Protein 2NSA (pdb70)

CATH classification: 1.10.3120.10

Structure (mmCIF, N/CA/C/O backbone):
data_2NSA
#
_entry.id   2NSA
#
_cell.length_a   53.840
_cell.length_b   74.210
_cell.length_c   90.070
_cell.angle_alpha   90.00
_cell.angle_beta   90.00
_cell.angle_gamma   90.00
#
_symmetry.space_group_name_H-M   'C 2 2 21'
#
loop_
_entity.id
_entity.type
_entity.pdbx_description
1 polymer 'Trigger factor'
2 non-polymer 'SULFATE ION'
3 water water
#
loop_
_atom_site.group_PDB
_atom_site.id
_atom_site.type_symbol
_atom_site.label_atom_id
_atom_site.label_alt_id
_atom_site.label_comp_id
_atom_site.label_asym_id
_atom_site.label_entity_id
_atom_site.label_seq_id
_atom_site.pdbx_PDB_ins_code
_atom_site.Cartn_x
_atom_site.Cartn_y
_atom_site.Cartn_z
_atom_site.occupancy
_atom_site.B_iso_or_equiv
_atom_site.auth_seq_id
_atom_site.auth_comp_id
_atom_site.auth_asym_id
_atom_site.auth_atom_id
_atom_site.pdbx_PDB_model_num
ATOM 1 N N . GLU A 1 2 ? 20.203 -5.969 26.593 1.00 47.98 244 GLU A N 1
ATOM 2 C CA . GLU A 1 2 ? 19.488 -4.665 26.665 1.00 47.91 244 GLU A CA 1
ATOM 3 C C . GLU A 1 2 ? 20.438 -3.513 26.981 1.00 47.35 244 GLU A C 1
ATOM 4 O O . GLU A 1 2 ? 21.590 -3.729 27.362 1.00 47.27 244 GLU A O 1
ATOM 10 N N . PHE A 1 3 ? 19.946 -2.288 26.819 1.00 45.70 245 PHE A N 1
ATOM 11 C CA . PHE A 1 3 ? 20.749 -1.096 27.069 1.00 43.79 245 PHE A CA 1
ATOM 12 C C . PHE A 1 3 ? 21.246 -1.004 28.504 1.00 42.30 245 PHE A C 1
ATOM 13 O O . PHE A 1 3 ? 20.582 -1.456 29.436 1.00 41.65 245 PHE A O 1
ATOM 21 N N . GLU A 1 4 ? 22.421 -0.407 28.670 1.00 41.03 246 GLU A N 1
ATOM 22 C CA . GLU A 1 4 ? 23.024 -0.240 29.984 1.00 40.28 246 GLU A CA 1
ATOM 23 C C . GLU A 1 4 ? 23.118 1.241 30.340 1.00 38.18 246 GLU A C 1
ATOM 24 O O . GLU A 1 4 ? 23.094 1.607 31.514 1.00 38.95 246 GLU A O 1
ATOM 30 N N . THR A 1 5 ? 23.219 2.092 29.322 1.00 34.88 247 THR A N 1
ATOM 31 C CA . THR A 1 5 ? 23.323 3.529 29.542 1.00 32.29 247 THR A CA 1
ATOM 32 C C . THR A 1 5 ? 22.324 4.308 28.700 1.00 29.02 247 THR A C 1
ATOM 33 O O . THR A 1 5 ? 21.861 3.830 27.665 1.00 28.04 247 THR A O 1
ATOM 37 N N . LEU A 1 6 ? 22.004 5.516 29.151 1.00 28.07 248 LEU A N 1
ATOM 38 C CA . LEU A 1 6 ? 21.066 6.374 28.441 1.00 27.46 248 LEU A CA 1
ATOM 39 C C . LEU A 1 6 ? 21.626 6.697 27.061 1.00 27.27 248 LEU A C 1
ATOM 40 O O . LEU A 1 6 ? 20.885 6.794 26.085 1.00 27.07 248 LEU A O 1
ATOM 45 N N . GLU A 1 7 ? 22.943 6.860 26.988 1.00 28.79 249 GLU A N 1
ATOM 46 C CA . GLU A 1 7 ? 23.597 7.169 25.722 1.00 29.56 249 GLU A CA 1
ATOM 47 C C . GLU A 1 7 ? 23.396 6.066 24.689 1.00 29.32 249 GLU A C 1
ATOM 48 O O . GLU A 1 7 ? 23.196 6.344 23.507 1.00 29.86 249 GLU A O 1
ATOM 54 N N . GLN A 1 8 ? 23.458 4.813 25.129 1.00 28.23 250 GLN A N 1
ATOM 55 C CA . GLN A 1 8 ? 23.266 3.691 24.218 1.00 29.21 250 GLN A CA 1
ATOM 56 C C . GLN A 1 8 ? 21.828 3.683 23.724 1.00 28.24 250 GLN A C 1
ATOM 57 O O . GLN A 1 8 ? 21.560 3.379 22.565 1.00 27.29 250 GLN A O 1
ATOM 63 N N . LEU A 1 9 ? 20.905 4.026 24.615 1.00 28.59 251 LEU A N 1
ATOM 64 C CA . LEU A 1 9 ? 19.490 4.059 24.274 1.00 28.41 251 LEU A CA 1
ATOM 65 C C . LEU A 1 9 ? 19.240 5.123 23.210 1.00 27.75 251 LEU A C 1
ATOM 66 O O . LEU A 1 9 ? 18.624 4.850 22.183 1.00 28.24 251 LEU A O 1
ATOM 71 N N . LYS A 1 10 ? 19.733 6.332 23.457 1.00 28.81 252 LYS A N 1
ATOM 72 C CA . LYS A 1 10 ? 19.563 7.442 22.522 1.00 30.49 252 LYS A CA 1
ATOM 73 C C . LYS A 1 10 ? 20.156 7.130 21.150 1.00 31.68 252 LYS A C 1
ATOM 74 O O . LYS A 1 10 ? 19.621 7.547 20.119 1.00 30.69 252 LYS A O 1
ATOM 80 N N . GLU A 1 11 ? 21.263 6.395 21.137 1.00 31.91 253 GLU A N 1
ATOM 81 C CA . GLU A 1 11 ? 21.908 6.038 19.879 1.00 34.10 253 GLU A CA 1
ATOM 82 C C . GLU A 1 11 ? 21.017 5.108 19.057 1.00 34.63 253 GLU A C 1
ATOM 83 O O . GLU A 1 11 ? 21.028 5.157 17.827 1.00 35.21 253 GLU A O 1
ATOM 89 N N . SER A 1 12 ? 20.236 4.272 19.739 1.00 34.58 254 SER A N 1
ATOM 90 C CA . SER A 1 12 ? 19.348 3.329 19.060 1.00 35.53 254 SER A CA 1
ATOM 91 C C . SER A 1 12 ? 18.129 4.026 18.470 1.00 36.50 254 SER A C 1
ATOM 92 O O . SER A 1 12 ? 17.409 3.453 17.649 1.00 36.86 254 SER A O 1
ATOM 95 N N . LEU A 1 13 ? 17.900 5.265 18.894 1.00 35.73 255 LEU A N 1
ATOM 96 C CA . LEU A 1 13 ? 16.757 6.036 18.421 1.00 36.53 255 LEU A CA 1
ATOM 97 C C . LEU A 1 13 ? 17.093 6.927 17.229 1.00 37.23 255 LEU A C 1
ATOM 98 O O . LEU A 1 13 ? 16.216 7.598 16.685 1.00 37.23 255 LEU A O 1
ATOM 103 N N . LYS A 1 14 ? 18.359 6.933 16.824 1.00 37.34 256 LYS A N 1
ATOM 104 C CA . LYS A 1 14 ? 18.781 7.754 15.696 1.00 38.76 256 LYS A CA 1
ATOM 105 C C . LYS A 1 14 ? 18.131 7.327 14.388 1.00 39.05 256 LYS A C 1
ATOM 106 O O . LYS A 1 14 ? 18.014 6.138 14.097 1.00 38.99 256 LYS A O 1
ATOM 112 N N . LYS A 1 15 ? 17.704 8.314 13.609 1.00 41.12 257 LYS A N 1
ATOM 113 C CA . LYS A 1 15 ? 17.080 8.064 12.319 1.00 43.01 257 LYS A CA 1
ATOM 114 C C . LYS A 1 15 ? 17.969 8.647 11.232 1.00 43.86 257 LYS A C 1
ATOM 115 O O . LYS A 1 15 ? 18.871 9.435 11.515 1.00 42.98 257 LYS A O 1
ATOM 121 N N . GLU A 1 16 ? 17.713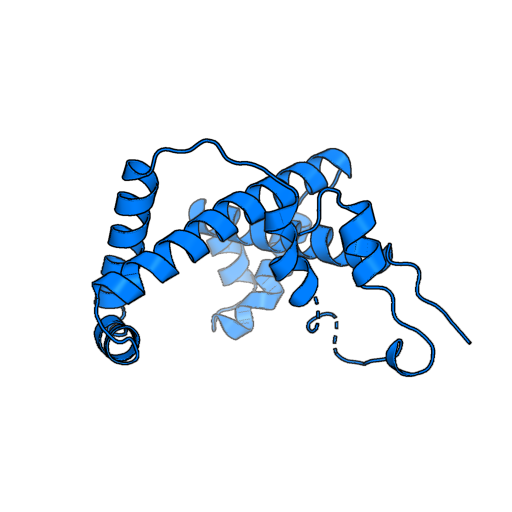 8.266 9.987 1.00 45.64 258 GLU A N 1
ATOM 122 C CA . GLU A 1 16 ? 18.514 8.753 8.873 1.00 47.27 258 GLU A CA 1
ATOM 123 C C . GLU A 1 16 ? 17.630 9.133 7.693 1.00 46.68 258 GLU A C 1
ATOM 124 O O . GLU A 1 16 ? 16.631 8.474 7.415 1.00 45.33 258 GLU A O 1
ATOM 130 N N . GLY A 1 17 ? 17.991 10.216 7.017 1.00 46.35 259 GLY A N 1
ATOM 131 C CA . GLY A 1 17 ? 17.236 10.663 5.861 1.00 47.72 259 GLY A CA 1
ATOM 132 C C . GLY A 1 17 ? 15.787 11.085 6.054 1.00 48.25 259 GLY A C 1
ATOM 133 O O . GLY A 1 17 ? 15.420 11.717 7.048 1.00 47.57 259 GLY A O 1
ATOM 134 N N . LYS A 1 18 ? 14.963 10.710 5.080 1.00 48.33 260 LYS A N 1
ATOM 135 C CA . LYS A 1 18 ? 13.542 11.045 5.037 1.00 48.99 260 LYS A CA 1
ATOM 136 C C . LYS A 1 18 ? 12.680 10.634 6.227 1.00 47.78 260 LYS A C 1
ATOM 137 O O . LYS A 1 18 ? 11.767 11.366 6.609 1.00 46.85 260 LYS A O 1
ATOM 143 N N . GLU A 1 19 ? 12.949 9.470 6.811 1.00 47.10 261 GLU A N 1
ATOM 144 C CA . GLU A 1 19 ? 12.146 9.012 7.940 1.00 46.59 261 GLU A CA 1
ATOM 145 C C . GLU A 1 19 ? 12.264 9.884 9.185 1.00 43.94 261 GLU A C 1
ATOM 146 O O . GLU A 1 19 ? 11.504 9.717 10.137 1.00 43.23 261 GLU A O 1
ATOM 152 N N . ILE A 1 20 ? 13.212 10.815 9.180 1.00 41.34 262 ILE A N 1
ATOM 153 C CA . ILE A 1 20 ? 13.393 11.705 10.321 1.00 39.22 262 ILE A CA 1
ATOM 154 C C . ILE A 1 20 ? 12.210 12.660 10.422 1.00 38.92 262 ILE A C 1
ATOM 155 O O . ILE A 1 20 ? 11.718 12.954 11.511 1.00 35.93 262 ILE A O 1
ATOM 160 N N . TYR A 1 21 ? 11.755 13.132 9.268 1.00 39.54 263 TYR A N 1
ATOM 161 C CA . TYR A 1 21 ? 10.658 14.084 9.207 1.00 40.53 263 TYR A CA 1
ATOM 162 C C . TYR A 1 21 ? 9.276 13.445 9.243 1.00 41.55 263 TYR A C 1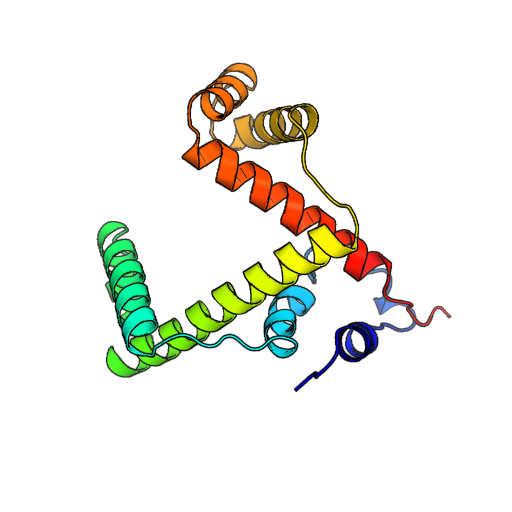
ATOM 163 O O . TYR A 1 21 ? 8.465 13.637 8.335 1.00 42.84 263 TYR A O 1
ATOM 172 N N . ASP A 1 22 ? 9.014 12.683 10.299 1.00 42.13 264 ASP A N 1
ATOM 173 C CA . ASP A 1 22 ? 7.723 12.030 10.470 1.00 42.33 264 ASP A CA 1
ATOM 174 C C . ASP A 1 22 ? 6.850 12.911 11.356 1.00 41.67 264 ASP A C 1
ATOM 175 O O . ASP A 1 22 ? 7.248 13.287 12.460 1.00 38.26 264 ASP A O 1
ATOM 180 N N . VAL A 1 23 ? 5.661 13.243 10.862 1.00 41.20 265 VAL A N 1
ATOM 181 C CA . VAL A 1 23 ? 4.734 14.101 11.590 1.00 42.30 265 VAL A CA 1
ATOM 182 C C . VAL A 1 23 ? 4.234 13.500 12.900 1.00 43.85 265 VAL A C 1
ATOM 183 O O . VAL A 1 23 ? 3.629 14.199 13.713 1.00 43.41 265 VAL A O 1
ATOM 187 N N . GLU A 1 24 ? 4.481 12.210 13.103 1.00 46.29 266 GLU A N 1
ATOM 188 C CA . GLU A 1 24 ? 4.048 11.535 14.324 1.00 49.61 266 GLU A CA 1
ATOM 189 C C . GLU A 1 24 ? 5.243 11.367 15.254 1.00 51.09 266 GLU A C 1
ATOM 190 O O . GLU A 1 24 ? 5.213 10.569 16.193 1.00 50.83 266 GLU A O 1
ATOM 204 N N . LYS A 1 26 ? 6.473 13.029 17.709 1.00 52.89 268 LYS A N 1
ATOM 205 C CA . LYS A 1 26 ? 6.155 13.156 19.128 1.00 52.28 268 LYS A CA 1
ATOM 206 C C . LYS A 1 26 ? 5.689 11.850 19.769 1.00 51.46 268 LYS A C 1
ATOM 207 O O . LYS A 1 26 ? 6.362 11.302 20.641 1.00 52.04 268 LYS A O 1
ATOM 213 N N . GLU A 1 27 ? 4.538 11.354 19.324 1.00 50.58 269 GLU A N 1
ATOM 214 C CA . GLU A 1 27 ? 3.959 10.127 19.864 1.00 49.90 269 GLU A CA 1
ATOM 215 C C . GLU A 1 27 ? 4.835 8.892 19.658 1.00 48.94 269 GLU A C 1
ATOM 216 O O . GLU A 1 27 ? 5.102 8.146 20.601 1.00 47.53 269 GLU A O 1
ATOM 222 N N . SER A 1 28 ? 5.272 8.676 18.421 1.00 48.18 270 SER A N 1
ATOM 223 C CA . SER A 1 28 ? 6.099 7.523 18.081 1.00 47.32 270 SER A CA 1
ATOM 224 C C . SER A 1 28 ? 7.380 7.427 18.909 1.00 46.83 270 SER A C 1
ATOM 225 O O . SER A 1 28 ? 7.613 6.428 19.589 1.00 45.59 270 SER A O 1
ATOM 236 N N . ARG A 1 30 ? 8.277 9.037 21.644 1.00 42.20 272 ARG A N 1
ATOM 237 C CA . ARG A 1 30 ? 8.011 8.946 23.076 1.00 41.17 272 ARG A CA 1
ATOM 238 C C . ARG A 1 30 ? 7.710 7.508 23.463 1.00 39.83 272 ARG A C 1
ATOM 239 O O . ARG A 1 30 ? 8.198 7.013 24.478 1.00 39.33 272 ARG A O 1
ATOM 247 N N . GLU A 1 31 ? 6.908 6.839 22.643 1.00 39.28 273 GLU A N 1
ATOM 248 C CA . GLU A 1 31 ? 6.528 5.457 22.901 1.00 37.81 273 GLU A CA 1
ATOM 249 C C . GLU A 1 31 ? 7.738 4.530 23.025 1.00 36.80 273 GLU A C 1
ATOM 250 O O . GLU A 1 31 ? 7.874 3.815 24.017 1.00 35.38 273 GLU A O 1
ATOM 256 N N . GLN A 1 32 ? 8.620 4.538 22.029 1.00 35.88 274 GLN A N 1
ATOM 257 C CA . GLN A 1 32 ? 9.794 3.672 22.075 1.00 35.27 274 GLN A CA 1
ATOM 258 C C . GLN A 1 32 ? 10.744 4.089 23.191 1.00 33.07 274 GLN A C 1
ATOM 259 O O . GLN A 1 32 ? 11.392 3.247 23.814 1.00 31.46 274 GLN A O 1
ATOM 265 N N . LEU A 1 33 ? 10.827 5.391 23.441 1.00 31.59 275 LEU A N 1
ATOM 266 C CA . LEU A 1 33 ? 11.693 5.899 24.496 1.00 29.14 275 LEU A CA 1
ATOM 267 C C . LEU A 1 33 ? 11.218 5.359 25.841 1.00 27.72 275 LEU A C 1
ATOM 268 O O . LEU A 1 33 ? 12.007 4.825 26.621 1.00 28.83 275 LEU A O 1
ATOM 273 N N . LEU A 1 34 ? 9.920 5.486 26.100 1.00 24.62 276 LEU A N 1
ATOM 274 C CA . LEU A 1 34 ? 9.336 5.007 27.349 1.00 25.60 276 LEU A CA 1
ATOM 275 C C . LEU A 1 34 ? 9.488 3.501 27.512 1.00 26.62 276 LEU A C 1
ATOM 276 O O . LEU A 1 34 ? 9.717 3.002 28.613 1.00 26.68 276 LEU A O 1
ATOM 281 N N . GLU A 1 35 ? 9.354 2.776 26.410 1.00 27.46 277 GLU A N 1
ATOM 282 C CA . GLU A 1 35 ? 9.464 1.328 26.444 1.00 27.83 277 GLU A CA 1
ATOM 283 C C . GLU A 1 35 ? 10.862 0.837 26.801 1.00 26.95 277 GLU A C 1
ATOM 284 O O . GLU A 1 35 ? 11.015 -0.191 27.461 1.00 25.99 277 GLU A O 1
ATOM 290 N N . LYS A 1 36 ? 11.882 1.577 26.382 1.00 24.80 278 LYS A N 1
ATOM 291 C CA . LYS A 1 36 ? 13.258 1.171 26.643 1.00 24.49 278 LYS A CA 1
ATOM 292 C C . LYS A 1 36 ? 13.871 1.728 27.923 1.00 22.93 278 LYS A C 1
ATOM 293 O O . LYS A 1 36 ? 14.809 1.145 28.466 1.00 21.65 278 LYS A O 1
ATOM 299 N N . LEU A 1 37 ? 13.338 2.843 28.412 1.00 22.27 279 LEU A N 1
ATOM 300 C CA . LEU A 1 37 ? 13.868 3.463 29.623 1.00 21.14 279 LEU A CA 1
ATOM 301 C C . LEU A 1 37 ? 14.079 2.533 30.825 1.00 20.00 279 LEU A C 1
ATOM 302 O O . LEU A 1 37 ? 15.092 2.631 31.509 1.00 19.63 279 LEU A O 1
ATOM 307 N N . PRO A 1 38 ? 13.138 1.612 31.096 1.00 21.08 280 PRO A N 1
ATOM 308 C CA . PRO A 1 38 ? 13.312 0.711 32.244 1.00 22.21 280 PRO A CA 1
ATOM 309 C C . PRO A 1 38 ? 14.612 -0.097 32.229 1.00 23.60 280 PRO A C 1
ATOM 310 O O . PRO A 1 38 ? 15.094 -0.530 33.275 1.00 23.95 280 PRO A O 1
ATOM 314 N N . GLU A 1 39 ? 15.174 -0.294 31.043 1.00 25.23 281 GLU A N 1
ATOM 315 C CA . GLU A 1 39 ? 16.398 -1.077 30.893 1.00 26.71 281 GLU A CA 1
ATOM 316 C C . GLU A 1 39 ? 17.671 -0.474 31.480 1.00 27.17 281 GLU A C 1
ATOM 317 O O . GLU A 1 39 ? 18.631 -1.199 31.741 1.00 28.13 281 GLU A O 1
ATOM 323 N N . ILE A 1 40 ? 17.682 0.835 31.703 1.00 26.96 282 ILE A N 1
ATOM 324 C CA . ILE A 1 40 ? 18.876 1.492 32.223 1.00 27.87 282 ILE A CA 1
ATOM 325 C C . ILE A 1 40 ? 18.880 1.785 33.716 1.00 29.14 282 ILE A C 1
ATOM 326 O O . ILE A 1 40 ? 19.661 2.614 34.190 1.00 29.19 282 ILE A O 1
ATOM 331 N N . VAL A 1 41 ? 18.010 1.111 34.460 1.00 29.06 283 VAL A N 1
ATOM 332 C CA . VAL A 1 41 ? 17.959 1.312 35.900 1.00 28.72 283 VAL A CA 1
ATOM 333 C C . VAL A 1 41 ? 17.656 0.008 36.626 1.00 28.81 283 VAL A C 1
ATOM 334 O O . VAL A 1 41 ? 17.038 -0.896 36.068 1.00 26.96 283 VAL A O 1
ATOM 338 N N . GLU A 1 42 ? 18.112 -0.084 37.870 1.00 29.80 284 GLU A N 1
ATOM 339 C CA . GLU A 1 42 ? 17.883 -1.264 38.687 1.00 32.51 284 GLU A CA 1
ATOM 340 C C . GLU A 1 42 ? 17.096 -0.873 39.931 1.00 31.77 284 GLU A C 1
ATOM 341 O O . GLU A 1 42 ? 17.389 0.137 40.574 1.00 31.65 284 GLU A O 1
ATOM 347 N N . ILE A 1 43 ? 16.091 -1.678 40.257 1.00 30.22 285 ILE A N 1
ATOM 348 C CA . ILE A 1 43 ? 15.247 -1.445 41.424 1.00 31.09 285 ILE A CA 1
ATOM 349 C C . ILE A 1 43 ? 15.352 -2.657 42.342 1.00 29.23 285 ILE A C 1
ATOM 350 O O . ILE A 1 43 ? 15.213 -3.796 41.895 1.00 29.86 285 ILE A O 1
ATOM 355 N N . GLU A 1 44 ? 15.597 -2.410 43.622 1.00 29.78 286 GLU A N 1
ATOM 356 C CA . GLU A 1 44 ? 15.690 -3.489 44.595 1.00 31.03 286 GLU A CA 1
ATOM 357 C C . GLU A 1 44 ? 14.409 -3.486 45.430 1.00 28.57 286 GLU A C 1
ATOM 358 O O . GLU A 1 44 ? 14.312 -2.783 46.432 1.00 31.67 286 GLU A O 1
ATOM 364 N N . ILE A 1 45 ? 13.424 -4.269 45.000 1.00 26.17 287 ILE A N 1
ATOM 365 C CA . ILE A 1 45 ? 12.139 -4.347 45.689 1.00 24.48 287 ILE A CA 1
ATOM 366 C C . ILE A 1 45 ? 11.728 -5.812 45.874 1.00 22.36 287 ILE A C 1
ATOM 367 O O . ILE A 1 45 ? 12.084 -6.668 45.064 1.00 24.25 287 ILE A O 1
ATOM 372 N N . SER A 1 46 ? 10.983 -6.100 46.937 1.00 18.05 288 SER A N 1
ATOM 373 C CA . SER A 1 46 ? 10.567 -7.474 47.213 1.00 17.20 288 SER A CA 1
ATOM 374 C C . SER A 1 46 ? 9.523 -7.990 46.235 1.00 17.77 288 SER A C 1
ATOM 375 O O . SER A 1 46 ? 8.725 -7.222 45.690 1.00 14.93 288 SER A O 1
ATOM 378 N N . ASP A 1 47 ? 9.541 -9.299 46.007 1.00 17.38 289 ASP A N 1
ATOM 379 C CA . ASP A 1 47 ? 8.554 -9.909 45.132 1.00 19.92 289 ASP A CA 1
ATOM 380 C C . ASP A 1 47 ? 7.197 -9.724 45.798 1.00 18.17 289 ASP A C 1
ATOM 381 O O . ASP A 1 47 ? 6.181 -9.547 45.121 1.00 17.21 289 ASP A O 1
ATOM 386 N N . ARG A 1 48 ? 7.176 -9.751 47.129 1.00 17.19 290 ARG A N 1
ATOM 387 C CA . ARG A 1 48 ? 5.920 -9.582 47.843 1.00 15.60 290 ARG A CA 1
ATOM 388 C C . ARG A 1 48 ? 5.279 -8.234 47.506 1.00 16.03 290 ARG A C 1
ATOM 389 O O . ARG A 1 48 ? 4.068 -8.156 47.277 1.00 15.03 290 ARG A O 1
ATOM 397 N N . THR A 1 49 ? 6.081 -7.173 47.461 1.00 15.62 291 THR A N 1
ATOM 398 C CA . THR A 1 49 ? 5.541 -5.855 47.133 1.00 14.51 291 THR A CA 1
ATOM 399 C C . THR A 1 49 ? 4.888 -5.891 45.754 1.00 14.61 291 THR A C 1
ATOM 400 O O . THR A 1 49 ? 3.804 -5.330 45.547 1.00 16.28 291 THR A O 1
ATOM 404 N N . LEU A 1 50 ? 5.553 -6.548 44.812 1.00 14.50 292 LEU A N 1
ATOM 405 C CA . LEU A 1 50 ? 5.026 -6.659 43.456 1.00 16.12 292 LEU A CA 1
ATOM 406 C C . LEU A 1 50 ? 3.729 -7.474 43.440 1.00 16.62 292 LEU A C 1
ATOM 407 O O . LEU A 1 50 ? 2.789 -7.124 42.722 1.00 17.33 292 LEU A O 1
ATOM 412 N N . GLU A 1 51 ? 3.665 -8.550 44.224 1.00 15.60 293 GLU A N 1
ATOM 413 C CA . GLU A 1 51 ? 2.437 -9.349 44.277 1.00 15.89 293 GLU A CA 1
ATOM 414 C C . GLU A 1 51 ? 1.291 -8.464 44.747 1.00 16.11 293 GLU A C 1
ATOM 415 O O . GLU A 1 51 ? 0.183 -8.528 44.219 1.00 17.13 293 GLU A O 1
ATOM 421 N N . ILE A 1 52 ? 1.565 -7.634 45.751 1.00 17.15 294 ILE A N 1
ATOM 422 C CA . ILE A 1 52 ? 0.544 -6.739 46.288 1.00 16.82 294 ILE A CA 1
ATOM 423 C C . ILE A 1 52 ? 0.087 -5.729 45.237 1.00 18.18 294 ILE A C 1
ATOM 424 O O . ILE A 1 52 ? -1.113 -5.452 45.118 1.00 19.36 294 ILE A O 1
ATOM 429 N N . LEU A 1 53 ? 1.031 -5.183 44.473 1.00 16.15 295 LEU A N 1
ATOM 430 C CA . LEU A 1 53 ? 0.685 -4.203 43.446 1.00 15.47 295 LEU A CA 1
ATOM 431 C C . LEU A 1 53 ? -0.140 -4.850 42.336 1.00 16.51 295 LEU A C 1
ATOM 432 O O . LEU A 1 53 ? -1.054 -4.232 41.785 1.00 16.40 295 LEU A O 1
ATOM 437 N N . VAL A 1 54 ? 0.185 -6.098 42.019 1.00 15.16 296 VAL A N 1
ATOM 438 C CA . VAL A 1 54 ? -0.546 -6.829 40.991 1.00 15.59 296 VAL A CA 1
ATOM 439 C C . VAL A 1 54 ? -1.995 -7.009 41.464 1.00 17.87 296 VAL A C 1
ATOM 440 O O . VAL A 1 54 ? -2.934 -6.809 40.693 1.00 18.27 296 VAL A O 1
ATOM 444 N N . ASN A 1 55 ? -2.188 -7.361 42.733 1.00 19.47 297 ASN A N 1
ATOM 445 C CA . ASN A 1 55 ? -3.550 -7.540 43.247 1.00 20.87 297 ASN A CA 1
ATOM 446 C C . ASN A 1 55 ? -4.362 -6.263 43.168 1.00 22.55 297 ASN A C 1
ATOM 447 O O . ASN A 1 55 ? -5.534 -6.283 42.793 1.00 22.52 297 ASN A O 1
ATOM 452 N N . GLU A 1 56 ? -3.744 -5.150 43.541 1.00 22.27 298 GLU A N 1
ATOM 453 C CA . GLU A 1 56 ? -4.435 -3.873 43.524 1.00 23.08 298 GLU A CA 1
ATOM 454 C C . GLU A 1 56 ? -4.831 -3.454 42.115 1.00 21.44 298 GLU A C 1
ATOM 455 O O . GLU A 1 56 ? -5.904 -2.876 41.915 1.00 22.73 298 GLU A O 1
ATOM 461 N N . ALA A 1 57 ? -3.984 -3.772 41.137 1.00 19.72 299 ALA A N 1
ATOM 462 C CA . ALA A 1 57 ? -4.263 -3.446 39.738 1.00 18.37 299 ALA A CA 1
ATOM 463 C C . ALA A 1 57 ? -5.444 -4.286 39.262 1.00 18.75 299 ALA A C 1
ATOM 464 O O . ALA A 1 57 ? -6.324 -3.799 38.548 1.00 20.37 299 ALA A O 1
ATOM 466 N N . ILE A 1 58 ? -5.452 -5.552 39.669 1.00 18.98 300 ILE A N 1
ATOM 467 C CA . ILE A 1 58 ? -6.527 -6.459 39.292 1.00 19.34 300 ILE A CA 1
ATOM 468 C C . ILE A 1 58 ? -7.829 -6.041 39.969 1.00 20.96 300 ILE A C 1
ATOM 469 O O . ILE A 1 58 ? -8.891 -6.074 39.349 1.00 21.57 300 ILE A O 1
ATOM 474 N N . ASN A 1 59 ? -7.753 -5.640 41.233 1.00 21.41 301 ASN A N 1
ATOM 475 C CA . ASN A 1 59 ? -8.959 -5.212 41.931 1.00 23.74 301 ASN A CA 1
ATOM 476 C C . ASN A 1 59 ? -9.541 -3.985 41.253 1.00 25.54 301 ASN A C 1
ATOM 477 O O . ASN A 1 59 ? -10.761 -3.818 41.197 1.00 26.11 301 ASN A O 1
ATOM 482 N N . ARG A 1 60 ? -8.668 -3.129 40.729 1.00 24.70 302 ARG A N 1
ATOM 483 C CA . ARG A 1 60 ? -9.118 -1.924 40.040 1.00 26.85 302 ARG A CA 1
ATOM 484 C C . ARG A 1 60 ? -9.805 -2.320 38.738 1.00 26.63 302 ARG A C 1
ATOM 485 O O . ARG A 1 60 ? -10.852 -1.775 38.395 1.00 28.49 302 ARG A O 1
ATOM 493 N N . LEU A 1 61 ? -9.216 -3.274 38.021 1.00 24.33 303 LEU A N 1
ATOM 494 C CA . LEU A 1 61 ? -9.787 -3.745 36.764 1.00 25.52 303 LEU A CA 1
ATOM 495 C C . LEU A 1 61 ? -11.159 -4.360 37.011 1.00 27.24 303 LEU A C 1
ATOM 496 O O . LEU A 1 61 ? -12.064 -4.238 36.180 1.00 27.55 303 LEU A O 1
ATOM 501 N N . LYS A 1 62 ? -11.302 -5.023 38.155 1.00 28.29 304 LYS A N 1
ATOM 502 C CA . LYS A 1 62 ? -12.567 -5.653 38.521 1.00 30.93 304 LYS A CA 1
ATOM 503 C C . LYS A 1 62 ? -13.622 -4.608 38.859 1.00 33.09 304 LYS A C 1
ATOM 504 O O . LYS A 1 62 ? -14.817 -4.837 38.662 1.00 34.47 304 LYS A O 1
ATOM 510 N N . ARG A 1 63 ? -13.181 -3.464 39.372 1.00 34.81 305 ARG A N 1
ATOM 511 C CA . ARG A 1 63 ? -14.108 -2.391 39.709 1.00 35.84 305 ARG A CA 1
ATOM 512 C C . ARG A 1 63 ? -14.546 -1.684 38.432 1.00 35.97 305 ARG A C 1
ATOM 513 O O . ARG A 1 63 ? -15.656 -1.156 38.352 1.00 36.83 305 ARG A O 1
ATOM 521 N N . GLU A 1 64 ? -13.668 -1.677 37.433 1.00 35.70 306 GLU A N 1
ATOM 522 C CA . GLU A 1 64 ? -13.962 -1.033 36.157 1.00 36.85 306 GLU A CA 1
ATOM 523 C C . GLU A 1 64 ? -14.755 -1.968 35.248 1.00 36.13 306 GLU A C 1
ATOM 524 O O . GLU A 1 64 ? -15.291 -1.546 34.223 1.00 37.52 306 GLU A O 1
ATOM 530 N N . GLY A 1 65 ? -14.828 -3.240 35.631 1.00 35.79 307 GLY A N 1
ATOM 531 C CA . GLY A 1 65 ? -15.558 -4.213 34.838 1.00 34.15 307 GLY A CA 1
ATOM 532 C C . GLY A 1 65 ? -14.814 -4.600 33.574 1.00 33.38 307 GLY A C 1
ATOM 533 O O . GLY A 1 65 ? -15.422 -4.890 32.544 1.00 33.43 307 GLY A O 1
ATOM 534 N N . ARG A 1 66 ? -13.489 -4.621 33.651 1.00 31.17 308 ARG A N 1
ATOM 535 C CA . ARG A 1 66 ? -12.680 -4.957 32.492 1.00 30.63 308 ARG A CA 1
ATOM 536 C C . ARG A 1 66 ? -11.765 -6.144 32.744 1.00 27.87 308 ARG A C 1
ATOM 537 O O . ARG A 1 66 ? -11.080 -6.611 31.832 1.00 27.64 308 ARG A O 1
ATOM 545 N N . TYR A 1 67 ? -11.760 -6.642 33.975 1.00 26.64 309 TYR A N 1
ATOM 546 C CA . TYR A 1 67 ? -10.895 -7.759 34.322 1.00 25.74 309 TYR A CA 1
ATOM 547 C C . TYR A 1 67 ? -11.107 -9.029 33.508 1.00 24.80 309 TYR A C 1
ATOM 548 O O . TYR A 1 67 ? -10.191 -9.485 32.833 1.00 24.28 309 TYR A O 1
ATOM 557 N N . GLU A 1 68 ? -12.307 -9.600 33.555 1.00 25.39 310 GLU A N 1
ATOM 558 C CA . GLU A 1 68 ? -12.534 -10.847 32.834 1.00 24.20 310 GLU A CA 1
ATOM 559 C C . GLU A 1 68 ? -12.218 -10.778 31.343 1.00 24.05 310 GLU A C 1
ATOM 560 O O . GLU A 1 68 ? -11.643 -11.711 30.786 1.00 24.11 310 GLU A O 1
ATOM 566 N N . GLN A 1 69 ? -12.586 -9.680 30.692 1.00 27.73 311 GLN A N 1
ATOM 567 C CA . GLN A 1 69 ? -12.300 -9.530 29.269 1.00 28.31 311 GLN A CA 1
ATOM 568 C C . GLN A 1 69 ? -10.796 -9.611 29.030 1.00 27.32 311 GLN A C 1
ATOM 569 O O . GLN A 1 69 ? -10.337 -10.246 28.079 1.00 27.66 311 GLN A O 1
ATOM 575 N N . ILE A 1 70 ? -10.031 -8.976 29.914 1.00 24.96 312 ILE A N 1
ATOM 576 C CA . ILE A 1 70 ? -8.583 -8.963 29.804 1.00 24.53 312 ILE A CA 1
ATOM 577 C C . ILE A 1 70 ? -7.932 -10.297 30.168 1.00 23.40 312 ILE A C 1
ATOM 578 O O . ILE A 1 70 ? -7.136 -10.834 29.398 1.00 23.92 312 ILE A O 1
ATOM 583 N N . VAL A 1 71 ? -8.262 -10.840 31.334 1.00 23.93 313 VAL A N 1
ATOM 584 C CA . VAL A 1 71 ? -7.643 -12.097 31.737 1.00 20.56 313 VAL A CA 1
ATOM 585 C C . VAL A 1 71 ? -8.010 -13.237 30.794 1.00 21.81 313 VAL A C 1
ATOM 586 O O . VAL A 1 71 ? -7.210 -14.148 30.575 1.00 19.63 313 VAL A O 1
ATOM 590 N N . SER A 1 72 ? -9.209 -13.173 30.224 1.00 25.21 314 SER A N 1
ATOM 591 C CA . 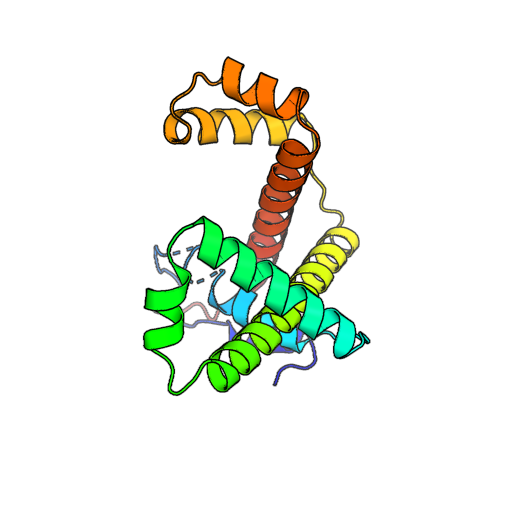SER A 1 72 ? -9.671 -14.203 29.294 1.00 29.07 314 SER A CA 1
ATOM 592 C C . SER A 1 72 ? -8.788 -14.316 28.052 1.00 30.75 314 SER A C 1
ATOM 593 O O . SER A 1 72 ? -8.698 -15.386 27.445 1.00 31.63 314 SER A O 1
ATOM 596 N N . SER A 1 73 ? -8.138 -13.218 27.675 1.00 32.48 315 SER A N 1
ATOM 597 C CA . SER A 1 73 ? -7.278 -13.218 26.497 1.00 32.56 315 SER A CA 1
ATOM 598 C C . SER A 1 73 ? -5.967 -13.948 26.767 1.00 32.50 315 SER A C 1
ATOM 599 O O . SER A 1 73 ? -5.218 -14.263 25.841 1.00 32.25 315 SER A O 1
ATOM 602 N N . TYR A 1 74 ? -5.692 -14.217 28.039 1.00 31.17 316 TYR A N 1
ATOM 603 C CA . TYR A 1 74 ? -4.477 -14.922 28.418 1.00 30.65 316 TYR A CA 1
ATOM 604 C C . TYR A 1 74 ? -4.780 -16.398 28.636 1.00 31.74 316 TYR A C 1
ATOM 605 O O . TYR A 1 74 ? -5.933 -16.778 28.824 1.00 32.74 316 TYR A O 1
ATOM 614 N N . GLU A 1 75 ? -3.739 -17.223 28.612 1.00 33.43 317 GLU A N 1
ATOM 615 C CA . GLU A 1 75 ? -3.889 -18.662 28.798 1.00 34.28 317 GLU A CA 1
ATOM 616 C C . GLU A 1 75 ? -4.434 -19.008 30.180 1.00 32.09 317 GLU A C 1
ATOM 617 O O . GLU A 1 75 ? -5.133 -20.010 30.351 1.00 33.42 317 GLU A O 1
ATOM 623 N N . SER A 1 76 ? -4.106 -18.173 31.160 1.00 28.00 318 SER A N 1
ATOM 624 C CA . SER A 1 76 ? -4.552 -18.374 32.531 1.00 23.13 318 SER A CA 1
ATOM 625 C C . SER A 1 76 ? -4.357 -17.093 33.324 1.00 22.22 318 SER A C 1
ATOM 626 O O . SER A 1 76 ? -3.696 -16.164 32.861 1.00 20.69 318 SER A O 1
ATOM 629 N N . GLU A 1 77 ? -4.935 -17.055 34.519 1.00 19.50 319 GLU A N 1
ATOM 630 C CA . GLU A 1 77 ? -4.809 -15.899 35.393 1.00 19.59 319 GLU A CA 1
ATOM 631 C C . GLU A 1 77 ? -3.366 -15.808 35.874 1.00 19.53 319 GLU A C 1
ATOM 632 O O . GLU A 1 77 ? -2.822 -14.712 36.069 1.00 18.54 319 GLU A O 1
ATOM 638 N N . GLU A 1 78 ? -2.742 -16.964 36.069 1.00 18.74 320 GLU A N 1
ATOM 639 C CA . GLU A 1 78 ? -1.359 -17.006 36.531 1.00 21.47 320 GLU A CA 1
ATOM 640 C C . GLU A 1 78 ? -0.460 -16.305 35.521 1.00 21.37 320 GLU A C 1
ATOM 641 O O . GLU A 1 78 ? 0.422 -15.523 35.894 1.00 21.36 320 GLU A O 1
ATOM 647 N N . LYS A 1 79 ? -0.688 -16.581 34.242 1.00 20.85 321 LYS A N 1
ATOM 648 C CA . LYS A 1 79 ? 0.108 -15.967 33.181 1.00 24.52 321 LYS A CA 1
ATOM 649 C C . LYS A 1 79 ? -0.108 -14.460 33.171 1.00 22.95 321 LYS A C 1
ATOM 650 O O . LYS A 1 79 ? 0.842 -13.687 33.023 1.00 22.58 321 LYS A O 1
ATOM 656 N N . PHE A 1 80 ? -1.366 -14.050 33.324 1.00 20.98 322 PHE A N 1
ATOM 657 C CA . PHE A 1 80 ? -1.707 -12.632 33.333 1.00 19.94 322 PHE A CA 1
ATOM 658 C C . PHE A 1 80 ? -1.024 -11.923 34.500 1.00 21.03 322 PHE A C 1
ATOM 659 O O . PHE A 1 80 ? -0.486 -10.825 34.340 1.00 20.26 322 PHE A O 1
ATOM 667 N N . ARG A 1 81 ? -1.043 -12.547 35.675 1.00 18.35 323 ARG A N 1
ATOM 668 C CA . ARG A 1 81 ? -0.397 -11.941 36.837 1.00 18.68 323 ARG A CA 1
ATOM 669 C C . ARG A 1 81 ? 1.101 -11.790 36.586 1.00 19.50 323 ARG A C 1
ATOM 670 O O . ARG A 1 81 ? 1.692 -10.763 36.931 1.00 19.91 323 ARG A O 1
ATOM 678 N N . GLU A 1 82 ? 1.709 -12.802 35.971 1.00 18.22 324 GLU A N 1
ATOM 679 C CA . GLU A 1 82 ? 3.143 -12.753 35.674 1.00 20.85 324 GLU A CA 1
ATOM 680 C C . GLU A 1 82 ? 3.455 -11.579 34.748 1.00 20.63 324 GLU A C 1
ATOM 681 O O . GLU A 1 82 ? 4.445 -10.864 34.947 1.00 21.89 324 GLU A O 1
ATOM 687 N N . GLU A 1 83 ? 2.621 -11.384 33.732 1.00 19.39 325 GLU A N 1
ATOM 688 C CA . GLU A 1 83 ? 2.833 -10.286 32.794 1.00 21.23 325 GLU A CA 1
ATOM 689 C C . GLU A 1 83 ? 2.634 -8.940 33.470 1.00 21.56 325 GLU A C 1
ATOM 690 O O . GLU A 1 83 ? 3.427 -8.011 33.286 1.00 19.95 325 GLU A O 1
ATOM 696 N N . LEU A 1 84 ? 1.563 -8.839 34.247 1.00 18.85 326 LEU A N 1
ATOM 697 C CA . LEU A 1 84 ? 1.248 -7.606 34.946 1.00 18.09 326 LEU A CA 1
ATOM 698 C C . LEU A 1 84 ? 2.351 -7.246 35.933 1.00 17.94 326 LEU A C 1
ATOM 699 O O . LEU A 1 84 ? 2.661 -6.065 36.127 1.00 17.49 326 LEU A O 1
ATOM 704 N N . LYS A 1 85 ? 2.958 -8.256 36.551 1.00 15.42 327 LYS A N 1
ATOM 705 C CA . LYS A 1 85 ? 4.026 -7.990 37.508 1.00 16.67 327 LYS A CA 1
ATOM 706 C C . LYS A 1 85 ? 5.208 -7.346 36.796 1.00 16.51 327 LYS A C 1
ATOM 707 O O . LYS A 1 85 ? 5.804 -6.390 37.298 1.00 16.53 327 LYS A O 1
ATOM 713 N N . GLU A 1 86 ? 5.550 -7.866 35.622 1.00 16.63 328 GLU A N 1
ATOM 714 C CA . GLU A 1 86 ? 6.679 -7.314 34.885 1.00 18.96 328 GLU A CA 1
ATOM 715 C C . GLU A 1 86 ? 6.365 -5.901 34.398 1.00 18.44 328 GLU A C 1
ATOM 716 O O . GLU A 1 86 ? 7.243 -5.034 34.392 1.00 16.92 328 GLU A O 1
ATOM 722 N N . ARG A 1 87 ? 5.117 -5.667 33.999 1.00 16.46 329 ARG 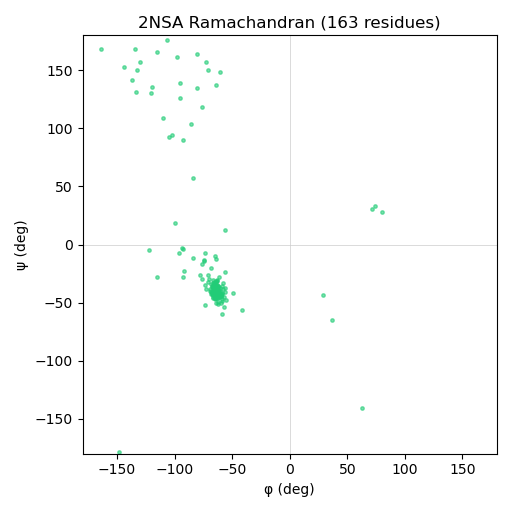A N 1
ATOM 723 C CA . ARG A 1 87 ? 4.703 -4.343 33.532 1.00 17.63 329 ARG A CA 1
ATOM 724 C C . ARG A 1 87 ? 4.782 -3.342 34.677 1.00 17.25 329 ARG A C 1
ATOM 725 O O . ARG A 1 87 ? 5.218 -2.203 34.493 1.00 15.84 329 ARG A O 1
ATOM 733 N N . ILE A 1 88 ? 4.355 -3.773 35.860 1.00 14.28 330 ILE A N 1
ATOM 734 C CA . ILE A 1 88 ? 4.387 -2.903 37.030 1.00 14.41 330 ILE A CA 1
ATOM 735 C C . ILE A 1 88 ? 5.821 -2.591 37.424 1.00 15.10 330 ILE A C 1
ATOM 736 O O . ILE A 1 88 ? 6.141 -1.443 37.752 1.00 14.39 330 ILE A O 1
ATOM 741 N N . LEU A 1 89 ? 6.685 -3.603 37.396 1.00 12.05 331 LEU A N 1
ATOM 742 C CA . LEU A 1 89 ? 8.083 -3.369 37.736 1.00 13.13 331 LEU A CA 1
ATOM 743 C C . LEU A 1 89 ? 8.668 -2.391 36.726 1.00 12.52 331 LEU A C 1
ATOM 744 O O . LEU A 1 89 ? 9.436 -1.495 37.090 1.00 11.20 331 LEU A O 1
ATOM 749 N N . ASP A 1 90 ? 8.311 -2.557 35.456 1.00 12.25 332 ASP A N 1
ATOM 750 C CA . ASP A 1 90 ? 8.830 -1.644 34.439 1.00 14.98 332 ASP A CA 1
ATOM 751 C C . ASP A 1 90 ? 8.336 -0.216 34.684 1.00 14.39 332 ASP A C 1
ATOM 752 O O . ASP A 1 90 ? 9.083 0.735 34.461 1.00 13.37 332 ASP A O 1
ATOM 757 N N . ASP A 1 91 ? 7.093 -0.060 35.147 1.00 12.46 333 ASP A N 1
ATOM 758 C CA . ASP A 1 91 ? 6.560 1.276 35.418 1.00 14.43 333 ASP A CA 1
ATOM 759 C C . ASP A 1 91 ? 7.336 1.919 36.567 1.00 13.46 333 ASP A C 1
ATOM 760 O O . ASP A 1 91 ? 7.648 3.115 36.534 1.00 14.46 333 ASP A O 1
ATOM 765 N N . ILE A 1 92 ? 7.613 1.130 37.600 1.00 10.84 334 ILE A N 1
ATOM 766 C CA . ILE A 1 92 ? 8.353 1.626 38.755 1.00 11.00 334 ILE A CA 1
ATOM 767 C C . ILE A 1 92 ? 9.739 2.087 38.310 1.00 12.16 334 ILE A C 1
ATOM 768 O O . ILE A 1 92 ? 10.214 3.153 38.724 1.00 12.32 334 ILE A O 1
ATOM 773 N N . LYS A 1 93 ? 10.390 1.282 37.474 1.00 11.61 335 LYS A N 1
ATOM 774 C CA . LYS A 1 93 ? 11.709 1.641 36.963 1.00 11.90 335 LYS A CA 1
ATOM 775 C C . LYS A 1 93 ? 11.632 2.901 36.108 1.00 13.77 335 LYS A C 1
ATOM 776 O O . LYS A 1 93 ? 12.447 3.819 36.255 1.00 14.58 335 LYS A O 1
ATOM 782 N N . ARG A 1 94 ? 10.645 2.937 35.219 1.00 12.45 336 ARG A N 1
ATOM 783 C CA . ARG A 1 94 ? 10.459 4.066 34.325 1.00 14.40 336 ARG A CA 1
ATOM 784 C C . ARG A 1 94 ? 10.246 5.359 35.102 1.00 14.05 336 ARG A C 1
ATOM 785 O O . ARG A 1 94 ? 10.862 6.388 34.799 1.00 13.32 336 ARG A O 1
ATOM 793 N N . ASP A 1 95 ? 9.371 5.322 36.102 1.00 11.91 337 ASP A N 1
ATOM 794 C CA . ASP A 1 95 ? 9.123 6.530 36.872 1.00 11.68 337 ASP A CA 1
ATOM 795 C C . ASP A 1 95 ? 10.367 6.995 37.627 1.00 12.02 337 ASP A C 1
ATOM 796 O O . ASP A 1 95 ? 10.605 8.195 37.746 1.00 13.64 337 ASP A O 1
ATOM 801 N N . ARG A 1 96 ? 11.169 6.060 38.130 1.00 10.84 338 ARG A N 1
ATOM 802 C CA . ARG A 1 96 ? 12.394 6.442 38.824 1.00 11.21 338 ARG A CA 1
ATOM 803 C C . ARG A 1 96 ? 13.351 7.123 37.833 1.00 13.06 338 ARG A C 1
ATOM 804 O O . ARG A 1 96 ? 13.934 8.175 38.139 1.00 13.20 338 ARG A O 1
ATOM 812 N N . VAL A 1 97 ? 13.513 6.534 36.650 1.00 12.45 339 VAL A N 1
ATOM 813 C CA . VAL A 1 97 ? 14.405 7.104 35.632 1.00 13.53 339 VAL A CA 1
ATOM 814 C C . VAL A 1 97 ? 13.962 8.513 35.238 1.00 13.94 339 VAL A C 1
ATOM 815 O O . VAL A 1 97 ? 14.786 9.430 35.124 1.00 13.63 339 VAL A O 1
ATOM 819 N N . ILE A 1 98 ? 12.660 8.689 35.042 1.00 11.51 340 ILE A N 1
ATOM 820 C CA . ILE A 1 98 ? 12.120 9.989 34.649 1.00 12.80 340 ILE A CA 1
ATOM 821 C C . ILE A 1 98 ? 12.337 11.024 35.742 1.00 12.98 340 ILE A C 1
ATOM 822 O O . ILE A 1 98 ? 12.759 12.162 35.472 1.00 12.46 340 ILE A O 1
ATOM 827 N N . GLU A 1 99 ? 12.071 10.625 36.980 1.00 11.63 341 GLU A N 1
ATOM 828 C CA . GLU A 1 99 ? 12.241 11.535 38.112 1.00 13.24 341 GLU A CA 1
ATOM 829 C C . GLU A 1 99 ? 13.706 11.955 38.249 1.00 14.79 341 GLU A C 1
ATOM 830 O O . GLU A 1 99 ? 14.007 13.141 38.438 1.00 14.28 341 GLU A O 1
ATOM 836 N N . VAL A 1 100 ? 14.613 10.991 38.126 1.00 13.53 342 VAL A N 1
ATOM 837 C CA . VAL A 1 100 ? 16.039 11.285 38.227 1.00 15.03 342 VAL A CA 1
ATOM 838 C C . VAL A 1 100 ? 16.498 12.178 37.081 1.00 14.51 342 VAL A C 1
ATOM 839 O O . VAL A 1 100 ? 17.286 13.098 37.300 1.00 16.25 342 VAL A O 1
ATOM 843 N N . LEU A 1 101 ? 16.028 11.917 35.865 1.00 11.63 343 LEU A N 1
ATOM 844 C CA . LEU A 1 101 ? 16.444 12.763 34.748 1.00 13.93 343 LEU A CA 1
ATOM 845 C C . LEU A 1 101 ? 15.924 14.182 34.949 1.00 14.20 343 LEU A C 1
ATOM 846 O O . LEU A 1 101 ? 16.607 15.150 34.605 1.00 15.76 343 LEU A O 1
ATOM 851 N N . ALA A 1 102 ? 14.732 14.324 35.520 1.00 12.89 344 ALA A N 1
ATOM 852 C CA . ALA A 1 102 ? 14.199 15.665 35.741 1.00 14.44 344 ALA A CA 1
ATOM 853 C C . ALA A 1 102 ? 15.108 16.394 36.721 1.00 15.36 344 ALA A C 1
ATOM 854 O O . ALA A 1 102 ? 15.419 17.570 36.532 1.00 16.65 344 ALA A O 1
ATOM 856 N N . GLN A 1 103 ? 15.548 15.699 37.764 1.00 15.09 345 GLN A N 1
ATOM 857 C CA . GLN A 1 103 ? 16.433 16.328 38.740 1.00 16.75 345 GLN A CA 1
ATOM 858 C C . GLN A 1 103 ? 17.784 16.642 38.106 1.00 18.19 345 GLN A C 1
ATOM 859 O O . GLN A 1 103 ? 18.335 17.723 38.317 1.00 18.64 345 GLN A O 1
ATOM 865 N N . GLU A 1 104 ? 18.319 15.717 37.318 1.00 14.19 346 GLU A N 1
ATOM 866 C CA . GLU A 1 104 ? 19.612 15.956 36.690 1.00 17.11 346 GLU A CA 1
ATOM 867 C C . GLU A 1 104 ? 19.575 17.081 35.668 1.00 17.94 346 GLU A C 1
ATOM 868 O O . GLU A 1 104 ? 20.573 17.777 35.473 1.00 18.19 346 GLU A O 1
ATOM 874 N N . LYS A 1 105 ? 18.428 17.267 35.025 1.00 16.50 347 LYS A N 1
ATOM 875 C CA . LYS A 1 105 ? 18.283 18.310 34.014 1.00 18.22 347 LYS A CA 1
ATOM 876 C C . LYS A 1 105 ? 17.757 19.641 34.534 1.00 17.12 347 LYS A C 1
ATOM 877 O O . LYS A 1 105 ? 17.656 20.607 33.772 1.00 18.94 347 LYS A O 1
ATOM 883 N N . GLY A 1 106 ? 17.419 19.694 35.817 1.00 17.67 348 GLY A N 1
ATOM 884 C CA . GLY A 1 106 ? 16.908 20.927 36.395 1.00 19.86 348 GLY A CA 1
ATOM 885 C C . GLY A 1 106 ? 15.508 21.271 35.921 1.00 21.05 348 GLY A C 1
ATOM 886 O O . GLY A 1 106 ? 15.143 22.441 35.829 1.00 21.26 348 GLY A O 1
ATOM 887 N N . ILE A 1 107 ? 14.715 20.246 35.626 1.00 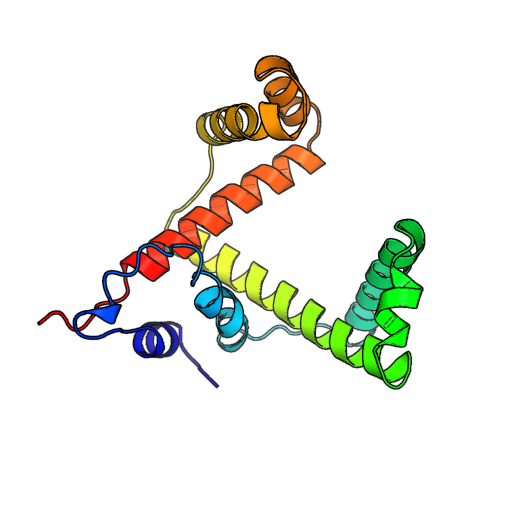18.31 349 ILE A N 1
ATOM 888 C CA . ILE A 1 107 ? 13.350 20.435 35.153 1.00 19.31 349 ILE A CA 1
ATOM 889 C C . ILE A 1 107 ? 12.365 20.345 36.317 1.00 19.62 349 ILE A C 1
ATOM 890 O O . ILE A 1 107 ? 12.506 19.490 37.197 1.00 18.58 349 ILE A O 1
ATOM 895 N N . SER A 1 108 ? 11.370 21.230 36.311 1.00 18.17 350 SER A N 1
ATOM 896 C CA . SER A 1 108 ? 10.355 21.269 37.361 1.00 20.06 350 SER A CA 1
ATOM 897 C C . SER A 1 108 ? 9.029 21.745 36.768 1.00 19.42 350 SER A C 1
ATOM 898 O O . SER A 1 108 ? 8.937 21.984 35.567 1.00 20.58 350 SER A O 1
ATOM 901 N N . VAL A 1 109 ? 8.004 21.874 37.606 1.00 20.25 351 VAL A N 1
ATOM 902 C CA . VAL A 1 109 ? 6.696 22.341 37.150 1.00 19.47 351 VAL A CA 1
ATOM 903 C C . VAL A 1 109 ? 6.170 23.414 38.102 1.00 20.94 351 VAL A C 1
ATOM 904 O O . VAL A 1 109 ? 6.186 23.225 39.316 1.00 22.56 351 VAL A O 1
ATOM 908 N N . ASN A 1 110 ? 5.713 24.542 37.564 1.00 22.40 352 ASN A N 1
ATOM 909 C CA . ASN A 1 110 ? 5.179 25.599 38.425 1.00 22.55 352 ASN A CA 1
ATOM 910 C C . ASN A 1 110 ? 3.655 25.693 38.331 1.00 25.36 352 ASN A C 1
ATOM 911 O O . ASN A 1 110 ? 3.029 24.980 37.548 1.00 22.18 352 ASN A O 1
ATOM 916 N N . ASP A 1 111 ? 3.059 26.571 39.136 1.00 24.02 353 ASP A N 1
ATOM 917 C CA . ASP A 1 111 ? 1.607 26.732 39.151 1.00 27.04 353 ASP A CA 1
ATOM 918 C C . ASP A 1 111 ? 1.071 27.255 37.832 1.00 25.33 353 ASP A C 1
ATOM 919 O O . ASP A 1 111 ? -0.044 26.929 37.426 1.00 25.55 353 ASP A O 1
ATOM 924 N N . GLU A 1 112 ? 1.875 28.072 37.168 1.00 27.60 354 GLU A N 1
ATOM 925 C CA . GLU A 1 112 ? 1.496 28.643 35.890 1.00 28.22 354 GLU A CA 1
ATOM 926 C C . GLU A 1 112 ? 1.296 27.500 34.895 1.00 26.55 354 GLU A C 1
ATOM 927 O O . GLU A 1 112 ? 0.331 27.483 34.128 1.00 24.13 354 GLU A O 1
ATOM 933 N N . GLU A 1 113 ? 2.209 26.536 34.922 1.00 23.89 355 GLU A N 1
ATOM 934 C CA . GLU A 1 113 ? 2.126 25.394 34.023 1.00 21.54 355 GLU A CA 1
ATOM 935 C C . GLU A 1 113 ? 0.954 24.494 34.385 1.00 20.39 355 GLU A C 1
ATOM 936 O O . GLU A 1 113 ? 0.288 23.957 33.505 1.00 21.61 355 GLU A O 1
ATOM 942 N N . LEU A 1 114 ? 0.710 24.332 35.682 1.00 20.26 356 LEU A N 1
ATOM 943 C CA . LEU A 1 114 ? -0.398 23.512 36.150 1.00 20.99 356 LEU A CA 1
ATOM 944 C C . LEU A 1 114 ? -1.706 24.145 35.692 1.00 22.18 356 LEU A C 1
ATOM 945 O O . LEU A 1 114 ? -2.609 23.463 35.210 1.00 21.44 356 LEU A O 1
ATOM 950 N N . GLU A 1 115 ? -1.798 25.461 35.845 1.00 22.33 357 GLU A N 1
ATOM 951 C CA . GLU A 1 115 ? -2.993 26.189 35.448 1.00 23.98 357 GLU A CA 1
ATOM 952 C C . GLU A 1 115 ? -3.260 26.066 33.953 1.00 22.93 357 GLU A C 1
ATOM 953 O O . GLU A 1 115 ? -4.394 25.832 33.543 1.00 24.29 357 GLU A O 1
ATOM 959 N N . LYS A 1 116 ? -2.217 26.225 33.143 1.00 24.52 358 LYS A N 1
ATOM 960 C CA . LYS A 1 116 ? -2.356 26.117 31.691 1.00 25.64 358 LYS A CA 1
ATOM 961 C C . LYS A 1 116 ? -2.832 24.730 31.280 1.00 23.87 358 LYS A C 1
ATOM 962 O O . LYS A 1 116 ? -3.698 24.586 30.415 1.00 24.55 358 LYS A O 1
ATOM 968 N N . GLU A 1 117 ? -2.261 23.705 31.899 1.00 22.32 359 GLU A N 1
ATOM 969 C CA . GLU A 1 117 ? -2.641 22.343 31.568 1.00 21.75 359 GLU A CA 1
ATOM 970 C C . GLU A 1 117 ? -4.089 22.076 31.962 1.00 20.50 359 GLU A C 1
ATOM 971 O O . GLU A 1 117 ? -4.828 21.415 31.237 1.00 19.00 359 GLU A O 1
ATOM 977 N N . ALA A 1 118 ? -4.498 22.586 33.119 1.00 19.72 360 ALA A N 1
ATOM 978 C CA . ALA A 1 118 ? -5.866 22.383 33.561 1.00 19.27 360 ALA A CA 1
ATOM 979 C C . ALA A 1 118 ? -6.818 23.029 32.559 1.00 18.90 360 ALA A C 1
ATOM 980 O O . ALA A 1 118 ? -7.876 22.485 32.267 1.00 17.63 360 ALA A O 1
ATOM 982 N N . GLU A 1 119 ? -6.439 24.190 32.032 1.00 21.01 361 GLU A N 1
ATOM 983 C CA . GLU A 1 119 ? -7.280 24.881 31.057 1.00 24.27 361 GLU A CA 1
ATOM 984 C C . GLU A 1 119 ? -7.452 24.034 29.801 1.00 22.51 361 GLU A C 1
ATOM 985 O O . GLU A 1 119 ? -8.549 23.944 29.245 1.00 23.27 361 GLU A O 1
ATOM 991 N N . GLU A 1 120 ? -6.370 23.398 29.361 1.00 22.15 362 GLU A N 1
ATOM 992 C CA . GLU A 1 120 ? -6.422 22.568 28.164 1.00 22.25 362 GLU A CA 1
ATOM 993 C C . GLU A 1 120 ? -7.208 21.282 28.379 1.00 20.58 362 GLU A C 1
ATOM 994 O O . GLU A 1 120 ? -7.836 20.774 27.453 1.00 20.85 362 GLU A O 1
ATOM 1000 N N . LEU A 1 121 ? -7.172 20.748 29.595 1.00 19.29 363 LEU A N 1
ATOM 1001 C CA . LEU A 1 121 ? -7.905 19.521 29.889 1.00 18.15 363 LEU A CA 1
ATOM 1002 C C . LEU A 1 121 ? -9.393 19.758 30.084 1.00 17.62 363 LEU A C 1
ATOM 1003 O O . LEU A 1 121 ? -10.202 18.860 29.866 1.00 17.41 363 LEU A O 1
ATOM 1008 N N . ALA A 1 122 ? -9.749 20.970 30.496 1.00 19.53 364 ALA A N 1
ATOM 1009 C CA . ALA A 1 122 ? -11.141 21.310 30.765 1.00 20.38 364 ALA A CA 1
ATOM 1010 C C . ALA A 1 122 ? -12.175 20.778 29.773 1.00 21.74 364 ALA A C 1
ATOM 1011 O O . ALA A 1 122 ? -13.112 20.081 30.169 1.00 22.83 364 ALA A O 1
ATOM 1013 N N . PRO A 1 123 ? -12.022 21.097 28.473 1.00 22.47 365 PRO A N 1
ATOM 1014 C CA . PRO A 1 123 ? -12.982 20.623 27.471 1.00 23.01 365 PRO A CA 1
ATOM 1015 C C . PRO A 1 123 ? -13.128 19.108 27.422 1.00 22.24 365 PRO A C 1
ATOM 1016 O O . PRO A 1 123 ? -14.210 18.588 27.149 1.00 21.54 365 PRO A O 1
ATOM 1020 N N . PHE A 1 124 ? -12.042 18.395 27.690 1.00 21.89 366 PHE A N 1
ATOM 1021 C CA . PHE A 1 124 ? -12.101 16.942 27.680 1.00 21.67 366 PHE A CA 1
ATOM 1022 C C . PHE A 1 124 ? -12.847 16.460 28.915 1.00 21.63 366 PHE A C 1
ATOM 1023 O O . PHE A 1 124 ? -13.566 15.463 28.871 1.00 24.12 366 PHE A O 1
ATOM 1031 N N . TRP A 1 125 ? -12.669 17.175 30.018 1.00 22.13 367 TRP A N 1
ATOM 1032 C CA . TRP A 1 125 ? -13.329 16.822 31.262 1.00 21.93 367 TRP A CA 1
ATOM 1033 C C . TRP A 1 125 ? -14.799 17.230 31.215 1.00 24.31 367 TRP A C 1
ATOM 1034 O O . TRP A 1 125 ? -15.606 16.760 32.014 1.00 25.32 367 TRP A O 1
ATOM 1045 N N . GLY A 1 126 ? -15.136 18.099 30.266 1.00 24.16 368 GLY A N 1
ATOM 1046 C CA . GLY A 1 126 ? -16.508 18.550 30.127 1.00 24.43 368 GLY A CA 1
ATOM 1047 C C . GLY A 1 126 ? -16.863 19.639 31.119 1.00 26.04 368 GLY A C 1
ATOM 1048 O O . GLY A 1 126 ? -18.021 19.773 31.518 1.00 27.06 368 GLY A O 1
ATOM 1049 N N . ILE A 1 127 ? -15.866 20.416 31.528 1.00 25.10 369 ILE A N 1
ATOM 1050 C CA . ILE A 1 127 ? -16.091 21.503 32.473 1.00 25.79 369 ILE A CA 1
ATOM 1051 C C . ILE A 1 127 ? -15.380 22.776 32.025 1.00 26.06 369 ILE A C 1
ATOM 1052 O O . ILE A 1 127 ? -14.557 22.754 31.108 1.00 27.03 369 ILE A O 1
ATOM 1057 N N . SER A 1 128 ? -15.698 23.891 32.671 1.00 26.92 370 SER A N 1
ATOM 1058 C CA . SER A 1 128 ? -15.078 25.156 32.305 1.00 26.50 370 SER A CA 1
ATOM 1059 C C . SER A 1 128 ? -13.628 25.206 32.762 1.00 27.84 370 SER A C 1
ATOM 1060 O O . SER A 1 128 ? -13.229 24.489 33.682 1.00 26.23 370 SER A O 1
ATOM 1063 N N . PRO A 1 129 ? -12.816 26.056 32.115 1.00 27.55 371 PRO A N 1
ATOM 1064 C CA . PRO A 1 129 ? -11.405 26.196 32.472 1.00 27.80 371 PRO A CA 1
ATOM 1065 C C . PRO A 1 129 ? -11.256 26.607 33.930 1.00 27.65 371 PRO A C 1
ATOM 1066 O O . PRO A 1 129 ? -10.359 26.141 34.631 1.00 26.39 371 PRO A O 1
ATOM 1070 N N . ASP A 1 130 ? -12.149 27.476 34.390 1.00 27.62 372 ASP A N 1
ATOM 1071 C CA . ASP A 1 130 ? -12.086 27.939 35.764 1.00 27.78 372 ASP A CA 1
ATOM 1072 C C . ASP A 1 130 ? -12.409 26.814 36.734 1.00 25.49 372 ASP A C 1
ATOM 1073 O O . ASP A 1 130 ? -11.827 26.727 37.816 1.00 27.12 372 ASP A O 1
ATOM 1078 N N . ARG A 1 131 ? -13.336 25.951 36.331 1.00 24.96 373 ARG A N 1
ATOM 1079 C CA . ARG A 1 131 ? -13.748 24.809 37.136 1.00 25.80 373 ARG A CA 1
ATOM 1080 C C . ARG A 1 131 ? -12.573 23.840 37.243 1.00 24.86 373 ARG A C 1
ATOM 1081 O O . ARG A 1 131 ? -12.284 23.304 38.313 1.00 21.80 373 ARG A O 1
ATOM 1089 N N . ALA A 1 132 ? -11.897 23.620 36.118 1.00 23.25 374 ALA A N 1
ATOM 1090 C CA . ALA A 1 132 ? -10.757 22.713 36.088 1.00 22.27 374 ALA A CA 1
ATOM 1091 C C . ALA A 1 132 ? -9.622 23.223 36.968 1.00 21.14 374 ALA A C 1
ATOM 1092 O O . ALA A 1 132 ? -9.039 22.460 37.738 1.00 21.36 374 ALA A O 1
ATOM 1094 N N . LYS A 1 133 ? -9.302 24.510 36.857 1.00 21.90 375 LYS A N 1
ATOM 1095 C CA . LYS A 1 133 ? -8.231 25.078 37.667 1.00 23.88 375 LYS A CA 1
ATOM 1096 C C . LYS A 1 133 ? -8.547 25.037 39.161 1.00 24.38 375 LYS A C 1
ATOM 1097 O O . LYS A 1 133 ? -7.643 24.902 39.987 1.00 24.56 375 LYS A O 1
ATOM 1103 N N . SER A 1 134 ? -9.827 25.143 39.505 1.00 25.40 376 SER A N 1
ATOM 1104 C CA . SER A 1 134 ? -10.243 25.101 40.905 1.00 25.72 376 SER A CA 1
ATOM 1105 C C . SER A 1 134 ? -10.121 23.687 41.460 1.00 24.86 376 SER A C 1
ATOM 1106 O O . SER A 1 134 ? -9.734 23.496 42.614 1.00 25.02 376 SER A O 1
ATOM 1109 N N . LEU A 1 135 ? -10.461 22.699 40.638 1.00 23.04 377 LEU A N 1
ATOM 1110 C CA . LEU A 1 135 ? -10.371 21.302 41.053 1.00 23.40 377 LEU A CA 1
ATOM 1111 C C . LEU A 1 135 ? -8.922 20.943 41.345 1.00 22.66 377 LEU A C 1
ATOM 1112 O O . LEU A 1 135 ? -8.616 20.273 42.335 1.00 22.04 377 LEU A O 1
ATOM 1117 N N . VAL A 1 136 ? -8.025 21.397 40.481 1.00 22.69 378 VAL A N 1
ATOM 1118 C CA . VAL A 1 136 ? -6.610 21.116 40.661 1.00 21.67 378 VAL A CA 1
ATOM 1119 C C . VAL A 1 136 ? -6.084 21.793 41.921 1.00 23.78 378 VAL A C 1
ATOM 1120 O O . VAL A 1 136 ? -5.273 21.225 42.654 1.00 23.36 378 VAL A O 1
ATOM 1124 N N . LYS A 1 137 ? -6.561 23.007 42.171 1.00 23.60 379 LYS A N 1
ATOM 1125 C CA . LYS A 1 137 ? -6.141 23.762 43.342 1.00 26.23 379 LYS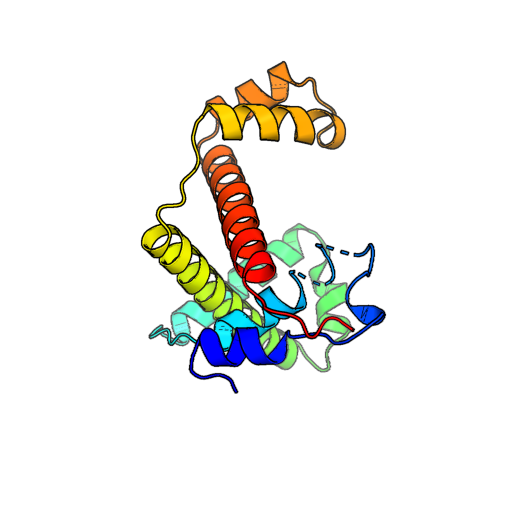 A CA 1
ATOM 1126 C C . LYS A 1 137 ? -6.706 23.155 44.628 1.00 25.55 379 LYS A C 1
ATOM 1127 O O . LYS A 1 137 ? -6.116 23.291 45.698 1.00 27.92 379 LYS A O 1
ATOM 1133 N N . ALA A 1 138 ? -7.838 22.471 44.516 1.00 24.79 380 ALA A N 1
ATOM 1134 C CA . ALA A 1 138 ? -8.494 21.881 45.677 1.00 25.31 380 ALA A CA 1
ATOM 1135 C C . ALA A 1 138 ? -8.128 20.433 45.986 1.00 24.92 380 ALA A C 1
ATOM 1136 O O . ALA A 1 138 ? -8.193 20.012 47.138 1.00 25.89 380 ALA A O 1
ATOM 1138 N N . ARG A 1 139 ? -7.748 19.676 44.963 1.00 24.19 381 ARG A N 1
ATOM 1139 C CA . ARG A 1 139 ? -7.413 18.266 45.143 1.00 22.91 381 ARG A CA 1
ATOM 1140 C C . ARG A 1 139 ? -5.929 17.954 44.965 1.00 21.92 381 ARG A C 1
ATOM 1141 O O . ARG A 1 139 ? -5.407 17.981 43.846 1.00 21.68 381 ARG A O 1
ATOM 1149 N N . GLN A 1 140 ? -5.260 17.635 46.070 1.00 21.30 382 GLN A N 1
ATOM 1150 C CA . GLN A 1 140 ? -3.832 17.326 46.029 1.00 21.95 382 GLN A CA 1
ATOM 1151 C C . GLN A 1 140 ? -3.514 16.129 45.139 1.00 21.91 382 GLN A C 1
ATOM 1152 O O . GLN A 1 140 ? -2.508 16.135 44.418 1.00 21.56 382 GLN A O 1
ATOM 1158 N N . ASP A 1 141 ? -4.354 15.099 45.186 1.00 21.94 383 ASP A N 1
ATOM 1159 C CA . ASP A 1 141 ? -4.105 13.915 44.369 1.00 21.37 383 ASP A CA 1
ATOM 1160 C C . ASP A 1 141 ? -4.085 14.289 42.888 1.00 21.78 383 ASP A C 1
ATOM 1161 O O . ASP A 1 141 ? -3.145 13.952 42.166 1.00 19.07 383 ASP A O 1
ATOM 1166 N N . LEU A 1 142 ? -5.109 15.012 42.447 1.00 19.98 384 LEU A N 1
ATOM 1167 C CA . LEU A 1 142 ? -5.202 15.449 41.060 1.00 19.87 384 LEU A CA 1
ATOM 1168 C C . LEU A 1 142 ? -4.025 16.359 40.694 1.00 19.86 384 LEU A C 1
ATOM 1169 O O . LEU A 1 142 ? -3.444 16.246 39.610 1.00 20.24 384 LEU A O 1
ATOM 1174 N N . ARG A 1 143 ? -3.666 17.256 41.607 1.00 18.90 385 ARG A N 1
ATOM 1175 C CA . ARG A 1 143 ? -2.559 18.172 41.370 1.00 17.93 385 ARG A CA 1
ATOM 1176 C C . ARG A 1 143 ? -1.238 17.409 41.179 1.00 18.40 385 ARG A C 1
ATOM 1177 O O . ARG A 1 143 ? -0.450 17.732 40.286 1.00 17.94 385 ARG A O 1
ATOM 1185 N N . GLU A 1 144 ? -1.000 16.390 42.001 1.00 16.58 386 GLU A N 1
ATOM 1186 C CA . GLU A 1 144 ? 0.234 15.608 41.878 1.00 16.92 386 GLU A CA 1
ATOM 1187 C C . GLU A 1 144 ? 0.263 14.857 40.551 1.00 14.92 386 GLU A C 1
ATOM 1188 O O . GLU A 1 144 ? 1.318 14.731 39.926 1.00 15.36 386 GLU A O 1
ATOM 1194 N N . GLU A 1 145 ? -0.893 14.362 40.121 1.00 16.73 387 GLU A N 1
ATOM 1195 C CA . GLU A 1 145 ? -0.975 13.632 38.857 1.00 17.93 387 GLU A CA 1
ATOM 1196 C C . GLU A 1 145 ? -0.699 14.562 37.677 1.00 18.53 387 GLU A C 1
ATOM 1197 O O . GLU A 1 145 ? 0.014 14.198 36.739 1.00 18.17 387 GLU A O 1
ATOM 1203 N N . LEU A 1 146 ? -1.250 15.769 37.725 1.00 16.95 388 LEU A N 1
ATOM 1204 C CA . LEU A 1 146 ? -1.037 16.719 36.640 1.00 17.35 388 LEU A CA 1
ATOM 1205 C C . LEU A 1 146 ? 0.428 17.140 36.593 1.00 15.65 388 LEU A C 1
ATOM 1206 O O . LEU A 1 146 ? 1.037 17.183 35.524 1.00 16.05 388 LEU A O 1
ATOM 1211 N N . ARG A 1 147 ? 0.983 17.460 37.760 1.00 14.67 389 ARG A N 1
ATOM 1212 C CA . ARG A 1 147 ? 2.377 17.874 37.860 1.00 15.27 389 ARG A CA 1
ATOM 1213 C C . ARG A 1 147 ? 3.283 16.812 37.245 1.00 16.16 389 ARG A C 1
ATOM 1214 O O . ARG A 1 147 ? 4.167 17.122 36.447 1.00 14.35 389 ARG A O 1
ATOM 1222 N N . TRP A 1 148 ? 3.054 15.554 37.608 1.00 14.06 390 TRP A N 1
ATOM 1223 C CA . TRP A 1 148 ? 3.868 14.470 37.076 1.00 14.61 390 TRP A CA 1
ATOM 1224 C C . TRP A 1 148 ? 3.698 14.334 35.571 1.00 15.18 390 TRP A C 1
ATOM 1225 O O . TRP A 1 148 ? 4.674 14.147 34.845 1.00 14.81 390 TRP A O 1
ATOM 1236 N N . ALA A 1 149 ? 2.457 14.412 35.097 1.00 12.16 391 ALA A N 1
ATOM 1237 C CA . ALA A 1 149 ? 2.207 14.300 33.661 1.00 13.66 391 ALA A CA 1
ATOM 1238 C C . ALA A 1 149 ? 2.999 15.350 32.894 1.00 13.78 391 ALA A C 1
ATOM 1239 O O . ALA A 1 149 ? 3.608 15.054 31.865 1.00 13.49 391 ALA A O 1
ATOM 1241 N N . ILE A 1 150 ? 2.976 16.583 33.392 1.00 14.90 392 ILE A N 1
ATOM 1242 C CA . ILE A 1 150 ? 3.703 17.668 32.740 1.00 13.89 392 ILE A CA 1
ATOM 1243 C C . ILE A 1 150 ? 5.212 17.439 32.786 1.00 14.39 392 ILE A C 1
ATOM 1244 O O . ILE A 1 150 ? 5.900 17.586 31.771 1.00 14.27 392 ILE A O 1
ATOM 1249 N N . LEU A 1 151 ? 5.720 17.069 33.960 1.00 14.18 393 LEU A N 1
ATOM 1250 C CA . LEU A 1 151 ? 7.149 16.827 34.146 1.00 13.44 393 LEU A CA 1
ATOM 1251 C C . LEU A 1 151 ? 7.658 15.726 33.222 1.00 14.55 393 LEU A C 1
ATOM 1252 O O . LEU A 1 151 ? 8.688 15.879 32.563 1.00 14.44 393 LEU A O 1
ATOM 1257 N N . LYS A 1 152 ? 6.935 14.612 33.194 1.00 12.44 394 LYS A N 1
ATOM 1258 C CA . LYS A 1 152 ? 7.287 13.470 32.365 1.00 13.10 394 LYS A CA 1
ATOM 1259 C C . LYS A 1 152 ? 7.317 13.855 30.892 1.00 14.13 394 LYS A C 1
ATOM 1260 O O . LYS A 1 152 ? 8.247 13.485 30.172 1.00 13.87 394 LYS A O 1
ATOM 1266 N N . ARG A 1 153 ? 6.316 14.608 30.444 1.00 13.20 395 ARG A N 1
ATOM 1267 C CA . ARG A 1 153 ? 6.279 15.028 29.047 1.00 15.21 395 ARG A CA 1
ATOM 1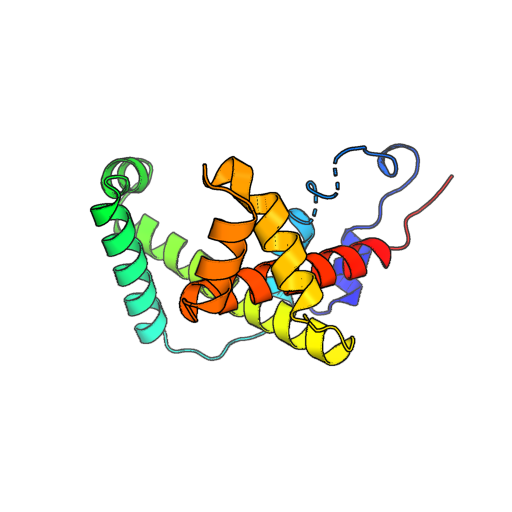268 C C . ARG A 1 153 ? 7.484 15.899 28.709 1.00 14.98 395 ARG A C 1
ATOM 1269 O O . ARG A 1 153 ? 8.086 15.745 27.646 1.00 14.95 395 ARG A O 1
ATOM 1277 N N . LYS A 1 154 ? 7.848 16.801 29.612 1.00 15.35 396 LYS A N 1
ATOM 1278 C CA . LYS A 1 154 ? 8.986 17.672 29.357 1.00 16.24 396 LYS A CA 1
ATOM 1279 C C . LYS A 1 154 ? 10.290 16.883 29.301 1.00 14.64 396 LYS A C 1
ATOM 1280 O O . LYS A 1 154 ? 11.131 17.129 28.440 1.00 14.99 396 LYS A O 1
ATOM 1286 N N . VAL A 1 155 ? 10.453 15.920 30.201 1.00 13.14 397 VAL A N 1
ATOM 1287 C CA . VAL A 1 155 ? 11.665 15.117 30.202 1.00 14.58 397 VAL A CA 1
ATOM 1288 C C . VAL A 1 155 ? 11.757 14.289 28.923 1.00 15.04 397 VAL A C 1
ATOM 1289 O O . VAL A 1 155 ? 12.810 14.243 28.285 1.00 14.96 397 VAL A O 1
ATOM 1293 N N . LEU A 1 156 ? 10.661 13.645 28.532 1.00 14.11 398 LEU A N 1
ATOM 1294 C CA . LEU A 1 156 ? 10.687 12.844 27.310 1.00 15.15 398 LEU A CA 1
ATOM 1295 C C . LEU A 1 156 ? 10.995 13.701 26.081 1.00 15.40 398 LEU A C 1
ATOM 1296 O O . LEU A 1 156 ? 11.818 13.318 25.246 1.00 16.69 398 LEU A O 1
ATOM 1301 N N . ASP A 1 157 ? 10.345 14.858 25.972 1.00 14.62 399 ASP A N 1
ATOM 1302 C CA . ASP A 1 157 ? 10.574 15.741 24.826 1.00 16.17 399 ASP A CA 1
ATOM 1303 C C . ASP A 1 157 ? 12.032 16.188 24.756 1.00 16.20 399 ASP A C 1
ATOM 1304 O O . ASP A 1 157 ? 12.630 16.206 23.679 1.00 19.05 399 ASP A O 1
ATOM 1309 N N . LEU A 1 158 ? 12.605 16.550 25.900 1.00 16.39 400 LEU A N 1
ATOM 1310 C CA . LEU A 1 158 ? 14.003 16.977 25.929 1.00 17.91 400 LEU A CA 1
ATOM 1311 C C . LEU A 1 158 ? 14.930 15.859 25.464 1.00 19.41 400 LEU A C 1
ATOM 1312 O O . LEU A 1 158 ? 15.869 16.098 24.700 1.00 21.33 400 LEU A O 1
ATOM 1317 N N . LEU A 1 159 ? 14.687 14.637 25.925 1.00 18.84 401 LEU A N 1
ATOM 1318 C CA . LEU A 1 159 ? 15.533 13.529 25.508 1.00 17.49 401 LEU A CA 1
ATOM 1319 C C . LEU A 1 159 ? 15.433 13.308 24.002 1.00 20.81 401 LEU A C 1
ATOM 1320 O O . LEU A 1 159 ? 16.448 13.143 23.327 1.00 20.11 401 LEU A O 1
ATOM 1325 N N . LEU A 1 160 ? 14.214 13.311 23.472 1.00 20.13 402 LEU A N 1
ATOM 1326 C CA . LEU A 1 160 ? 14.032 13.102 22.040 1.00 21.75 402 LEU A CA 1
ATOM 1327 C C . LEU A 1 160 ? 14.733 14.179 21.225 1.00 21.36 402 LEU A C 1
ATOM 1328 O O . LEU A 1 160 ? 15.289 13.899 20.159 1.00 22.89 402 LEU A O 1
ATOM 1333 N N . GLN A 1 161 ? 14.700 15.410 21.723 1.00 20.81 403 GLN A N 1
ATOM 1334 C CA . GLN A 1 161 ? 15.332 16.525 21.029 1.00 23.00 403 GLN A CA 1
ATOM 1335 C C . GLN A 1 161 ? 16.856 16.487 21.138 1.00 25.14 403 GLN A C 1
ATOM 1336 O O . GLN A 1 161 ? 17.552 17.274 20.492 1.00 25.25 403 GLN A O 1
ATOM 1342 N N . GLU A 1 162 ? 17.371 15.563 21.944 1.00 25.05 404 GLU A N 1
ATOM 1343 C CA . GLU A 1 162 ? 18.816 15.420 22.108 1.00 27.80 404 GLU A CA 1
ATOM 1344 C C . GLU A 1 162 ? 19.365 14.324 21.197 1.00 28.70 404 GLU A C 1
ATOM 1345 O O . GLU A 1 162 ? 20.578 14.142 21.096 1.00 30.09 404 GLU A O 1
ATOM 1351 N N . VAL A 1 163 ? 18.474 13.588 20.540 1.00 29.59 405 VAL A N 1
ATOM 1352 C CA . VAL A 1 163 ? 18.894 12.523 19.635 1.00 31.20 405 VAL A CA 1
ATOM 1353 C C . VAL A 1 163 ? 19.389 13.148 18.335 1.00 33.29 405 VAL A C 1
ATOM 1354 O O . VAL A 1 163 ? 18.634 13.822 17.634 1.00 33.69 405 VAL A O 1
ATOM 1358 N N . GLU A 1 164 ? 20.664 12.925 18.025 1.00 35.16 406 GLU A N 1
ATOM 1359 C CA . GLU A 1 164 ? 21.281 13.465 16.818 1.00 37.64 406 GLU A CA 1
ATOM 1360 C C . GLU A 1 164 ? 21.034 12.524 15.642 1.00 37.16 406 GLU A C 1
ATOM 1361 O O . GLU A 1 164 ? 21.680 11.480 15.524 1.00 37.33 406 GLU A O 1
ATOM 1367 N N . HIS A 1 165 ? 20.097 12.898 14.776 1.00 38.11 407 HIS A N 1
ATOM 1368 C CA . HIS A 1 165 ? 19.754 12.082 13.613 1.00 38.75 407 HIS A CA 1
ATOM 1369 C C . HIS A 1 165 ? 20.737 12.276 12.466 1.00 40.96 407 HIS A C 1
ATOM 1370 O O . HIS A 1 165 ? 21.503 13.239 12.448 1.00 40.00 407 HIS A O 1
ATOM 1377 N N . HIS A 1 166 ? 20.708 11.349 11.514 1.00 44.26 408 HIS A N 1
ATOM 1378 C CA . HIS A 1 166 ? 21.590 11.401 10.353 1.00 48.31 408 HIS A CA 1
ATOM 1379 C C . HIS A 1 166 ? 20.883 12.117 9.209 1.00 49.86 408 HIS A C 1
ATOM 1380 O O . HIS A 1 166 ? 20.199 11.489 8.401 1.00 50.20 408 HIS A O 1
ATOM 1387 N N . HIS A 1 167 ? 21.052 13.433 9.146 1.00 51.99 409 HIS A N 1
ATOM 1388 C CA . HIS A 1 167 ? 20.424 14.237 8.104 1.00 54.03 409 HIS A CA 1
ATOM 1389 C C . HIS A 1 167 ? 21.185 14.178 6.784 1.00 55.54 409 HIS A C 1
ATOM 1390 O O . HIS A 1 167 ? 22.412 14.281 6.758 1.00 55.12 409 HIS A O 1
ATOM 1397 N N . HIS A 1 168 ? 20.446 14.008 5.692 1.00 57.59 410 HIS A N 1
ATOM 1398 C CA . HIS A 1 168 ? 21.043 13.953 4.363 1.00 59.75 410 HIS A CA 1
ATOM 1399 C C . HIS A 1 168 ? 21.042 15.341 3.750 1.00 60.70 410 HIS A C 1
ATOM 1400 O O . HIS A 1 168 ? 22.145 15.895 3.559 1.00 61.75 410 HIS A O 1
#

Radius of gyration: 19.0 Å; Cα contacts (8 Å, |Δi|>4): 131; chains: 1; bounding box: 40×47×44 Å

Sequence (165 aa):
EFETLEQLKESLKKEGKEIYDVEKESREQLLEKLPEIVEIEISDRTLEILVNEAINRLKREGRYEQIVSSYESEEKFREELKERILDDIKRDRVIEVLAQEKGISVNDEELEKEAEELAPFWGISPDRAKSLVKARQDLREELRWAILKRKVLDLLLQEVEHHHH

Solvent-accessible surface area: 11499 Å² total

Nearest PDB structures (foldseek):
  2nsa-assembly1_A  TM=1.006E+00  e=4.626E-23  Thermotoga maritima
  3gty-assembly2_X  TM=7.804E-01  e=3.619E-15  Thermotoga maritima
  3gu0-assembly1_A  TM=7.758E-01  e=1.889E-14  Thermotoga maritima
  6d6s-assembly1_B  TM=5.996E-01  e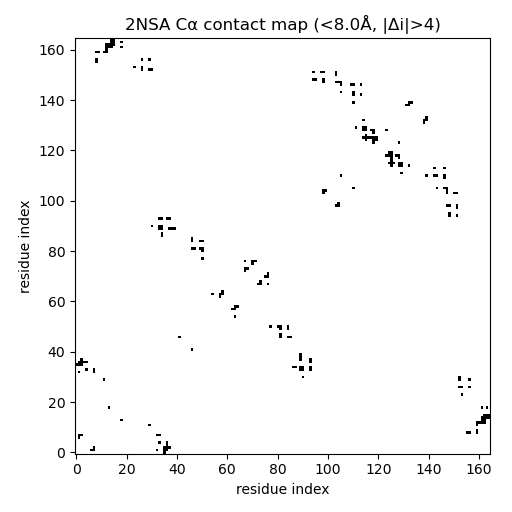=1.017E-01  Escherichia coli K-12
  5owj-assembly1_B  TM=5.331E-01  e=8.221E-02  Escherichia coli

InterPro domains:
  IPR005215 Trigger factor [MF_00303] (1-408)
  IPR005215 Trigger factor [PIRSF003095] (1-421)
  IPR005215 Trigger factor [TIGR00115] (12-402)
  IPR008880 Trigger factor, C-terminal [PF05698] (247-402)
  IPR008881 Trigger factor, ribosome-binding, bacterial [PF05697] (1-141)
  IPR027304 Trigger factor/SurA domain superfamily [SSF109998] (234-412)
  IPR036611 Trigger factor ribosome-binding domain superfamily [G3DSA:3.30.70.1050] (1-125)
  IPR036611 Trigger factor ribosome-binding domain superfamily [SSF102735] (1-125)
  IPR036953 Transcription elongation factor GreA/GreB, C-terminal domain superfamily [G3DSA:3.10.50.30] (145-228)
  IPR037041 Trigger factor, C-terminal domain superfamily [G3DSA:1.10.3120.10] (229-414)

Organism: Thermotoga maritima (strain ATCC 43589 / DSM 3109 / JCM 10099 / NBRC 100826 / MSB8) (NCBI:txid243274)

GO terms:
  GO:0005515 protein binding (F, IPI)

Secondary structure (DSSP, 8-state):
---SHHHHHHHT--BGGGG--------HHHHHHGGGG------HHHHHHHHHHHHHHHHHHT-HHHHHHTSS-HHHHHHHHHHHHHHHHHHHHHHHHHHHHHT----HHHHHHHHHHHHHHHTS-HHHHHHHHHH-HHHHHHHHHHHHHHHHHHHHHTT---B--

B-factor: mean 31.05, std 13.28, range [10.84, 78.06]

Foldseek 3Di:
DDADLVVVLQVVAAAEPVVPDPCLPVLVSSLVCQLVHDDDDDDVVVLLVVLVVVLVVCVVVVNNCVVQVVDPHVVVVSVVSSVVVSSVVSSLVSLVVLCVVVVHFDDLVNLLVVQCVCQVVVVHHSVVSSVCLVVDVVNVVVSRSVVSSSVSSVVSNVVRDYHYD